Protein AF-A0A917WY35-F1 (afdb_monomer_lite)

Structure (mmCIF, N/CA/C/O backbone):
data_AF-A0A917WY35-F1
#
_entry.id   AF-A0A917WY35-F1
#
loop_
_atom_site.group_PDB
_atom_site.id
_atom_site.type_symbol
_atom_site.label_atom_id
_atom_site.label_alt_id
_atom_site.label_comp_id
_atom_site.label_asym_id
_atom_site.label_entity_id
_atom_site.label_seq_id
_atom_site.pdbx_PDB_ins_code
_atom_site.Cartn_x
_atom_site.Cartn_y
_atom_site.Cartn_z
_atom_site.occupancy
_atom_site.B_iso_or_equiv
_atom_site.auth_seq_id
_atom_site.auth_comp_id
_atom_site.auth_asym_id
_atom_site.auth_atom_id
_atom_site.pdbx_PDB_model_num
ATOM 1 N N . MET A 1 1 ? 99.091 -2.544 -36.703 1.00 29.05 1 MET A N 1
ATOM 2 C CA . MET A 1 1 ? 98.360 -1.266 -36.864 1.00 29.05 1 MET A CA 1
ATOM 3 C C . MET A 1 1 ? 96.928 -1.583 -37.299 1.00 29.05 1 MET A C 1
ATOM 5 O O . MET A 1 1 ? 96.746 -2.629 -37.904 1.00 29.05 1 MET A O 1
ATOM 9 N N . PRO A 1 2 ? 95.939 -0.797 -36.846 1.00 45.53 2 PRO A N 1
ATOM 10 C CA . PRO A 1 2 ? 94.810 -1.212 -35.988 1.00 45.53 2 PRO A CA 1
ATOM 11 C C . PRO A 1 2 ? 93.498 -1.378 -36.811 1.00 45.53 2 PRO A C 1
ATOM 13 O O . PRO A 1 2 ? 93.556 -1.272 -38.024 1.00 45.53 2 PRO A O 1
ATOM 16 N N . THR A 1 3 ? 92.278 -1.673 -36.339 1.00 44.81 3 THR A N 1
ATOM 17 C CA . THR A 1 3 ? 91.576 -1.460 -35.059 1.00 44.81 3 THR A CA 1
ATOM 18 C C . THR A 1 3 ? 90.221 -2.196 -35.117 1.00 44.81 3 THR A C 1
ATOM 20 O O . THR A 1 3 ? 89.646 -2.300 -36.196 1.00 44.81 3 THR A O 1
ATOM 23 N N . GLY A 1 4 ? 89.630 -2.551 -33.968 1.00 42.78 4 GLY A N 1
ATOM 24 C CA . GLY A 1 4 ? 88.186 -2.318 -33.777 1.00 42.78 4 GLY A CA 1
ATOM 25 C C . GLY A 1 4 ? 87.307 -3.505 -33.374 1.00 42.78 4 GLY A C 1
ATOM 26 O O . GLY A 1 4 ? 86.491 -3.981 -34.154 1.00 42.78 4 GLY A O 1
ATOM 27 N N . ARG A 1 5 ? 87.390 -3.909 -32.101 1.00 49.03 5 ARG A N 1
ATOM 28 C CA . ARG A 1 5 ? 86.362 -4.681 -31.385 1.00 49.03 5 ARG A CA 1
ATOM 29 C C . ARG A 1 5 ? 85.199 -3.738 -31.033 1.00 49.03 5 ARG A C 1
ATOM 31 O O . ARG A 1 5 ? 85.289 -2.986 -30.069 1.00 49.03 5 ARG A O 1
ATOM 38 N N . GLY A 1 6 ? 84.120 -3.767 -31.812 1.00 44.09 6 GLY A N 1
ATOM 39 C CA . GLY A 1 6 ? 82.871 -3.067 -31.499 1.00 44.09 6 GLY A CA 1
ATOM 40 C C . GLY A 1 6 ? 81.932 -3.955 -30.688 1.00 44.09 6 GLY A C 1
ATOM 41 O O . GLY A 1 6 ? 81.064 -4.612 -31.255 1.00 44.09 6 GLY A O 1
ATOM 42 N N . LEU A 1 7 ? 82.112 -3.987 -29.365 1.00 52.47 7 LEU A N 1
ATOM 43 C CA . LEU A 1 7 ? 81.118 -4.532 -28.442 1.00 52.47 7 LEU A CA 1
ATOM 44 C C . LEU A 1 7 ? 79.882 -3.622 -28.530 1.00 52.47 7 LEU A C 1
ATOM 46 O O . LEU A 1 7 ? 79.912 -2.483 -28.068 1.00 52.47 7 LEU A O 1
ATOM 50 N N . ARG A 1 8 ? 78.812 -4.081 -29.186 1.00 51.72 8 ARG A N 1
ATOM 51 C CA . ARG A 1 8 ? 77.532 -3.368 -29.173 1.00 51.72 8 ARG A CA 1
ATOM 52 C C . ARG A 1 8 ? 76.899 -3.576 -27.804 1.00 51.72 8 ARG A C 1
ATOM 54 O O . ARG A 1 8 ? 76.244 -4.583 -27.558 1.00 51.72 8 ARG A O 1
ATOM 61 N N . THR A 1 9 ? 77.140 -2.629 -26.910 1.00 49.81 9 THR A N 1
ATOM 62 C CA . THR A 1 9 ? 76.422 -2.490 -25.648 1.00 49.81 9 THR A CA 1
ATOM 63 C C . THR A 1 9 ? 74.949 -2.275 -25.982 1.00 49.81 9 THR A C 1
ATOM 65 O O . THR A 1 9 ? 74.567 -1.210 -26.463 1.00 49.81 9 THR A O 1
ATOM 68 N N . VAL A 1 10 ? 74.121 -3.302 -25.789 1.00 55.78 10 VAL A N 1
ATOM 69 C CA . VAL A 1 10 ? 72.666 -3.148 -25.814 1.00 55.78 10 VAL A CA 1
ATOM 70 C C . VAL A 1 10 ? 72.318 -2.318 -24.586 1.00 55.78 10 VAL A C 1
ATOM 72 O O . VAL A 1 10 ? 72.354 -2.803 -23.457 1.00 55.78 10 VAL A O 1
ATOM 75 N N . THR A 1 11 ? 72.076 -1.028 -24.793 1.00 51.66 11 THR A N 1
ATOM 76 C CA . THR A 1 11 ? 71.536 -0.144 -23.768 1.00 51.66 11 THR A CA 1
ATOM 77 C C . THR A 1 11 ? 70.205 -0.724 -23.287 1.00 51.66 11 THR A C 1
ATOM 79 O O . THR A 1 11 ? 69.341 -1.016 -24.118 1.00 51.66 11 THR A O 1
ATOM 82 N N . PRO A 1 12 ? 69.985 -0.893 -21.970 1.00 49.06 12 PRO A N 1
ATOM 83 C CA . PRO A 1 12 ? 68.659 -1.211 -21.476 1.00 49.06 12 PRO A CA 1
ATOM 84 C C . PRO A 1 12 ? 67.788 0.021 -21.722 1.00 49.06 12 PRO A C 1
ATOM 86 O O . PRO A 1 12 ? 67.869 1.014 -20.993 1.00 49.06 12 PRO A O 1
ATOM 89 N N . VAL A 1 13 ? 66.971 -0.010 -22.778 1.00 56.19 13 VAL A N 1
ATOM 90 C CA . VAL A 1 13 ? 65.866 0.938 -22.913 1.00 56.19 13 VAL A CA 1
ATOM 91 C C . VAL A 1 13 ? 64.972 0.691 -21.710 1.00 56.19 13 VAL A C 1
ATOM 93 O O . VAL A 1 13 ? 64.346 -0.354 -21.560 1.00 56.19 13 VAL A O 1
ATOM 96 N N . ARG A 1 14 ? 65.028 1.660 -20.804 1.00 53.78 14 ARG A N 1
ATOM 97 C CA . ARG A 1 14 ? 64.282 1.790 -19.561 1.00 53.78 14 ARG A CA 1
ATOM 98 C C . ARG A 1 14 ? 62.819 1.408 -19.816 1.00 53.78 14 ARG A C 1
ATOM 100 O O . ARG A 1 14 ? 62.050 2.216 -20.325 1.00 53.78 14 ARG A O 1
ATOM 107 N N . ALA A 1 15 ? 62.448 0.174 -19.482 1.00 55.47 15 ALA A N 1
ATOM 108 C CA . ALA A 1 15 ? 61.072 -0.298 -19.534 1.00 55.47 15 ALA A CA 1
ATOM 109 C C . ALA A 1 15 ? 60.255 0.503 -18.511 1.00 55.47 15 ALA A C 1
ATOM 111 O O . ALA A 1 15 ? 60.292 0.230 -17.313 1.00 55.47 15 ALA A O 1
ATOM 112 N N . LYS A 1 16 ? 59.597 1.567 -18.969 1.00 51.75 16 LYS A N 1
ATOM 113 C CA . LYS A 1 16 ? 58.746 2.428 -18.143 1.00 51.75 16 LYS A CA 1
ATOM 114 C C . LYS A 1 16 ? 57.529 2.918 -18.917 1.00 51.75 16 LYS A C 1
ATOM 116 O O . LYS A 1 16 ? 57.282 4.109 -18.926 1.00 51.75 16 LYS A O 1
ATOM 121 N N . THR A 1 17 ? 56.765 2.025 -19.537 1.00 52.03 17 THR A N 1
ATOM 122 C CA . THR A 1 17 ? 55.402 2.332 -20.020 1.00 52.03 17 THR A CA 1
ATOM 123 C C . THR A 1 17 ? 54.670 1.044 -20.396 1.00 52.03 17 THR A C 1
ATOM 125 O O . THR A 1 17 ? 54.310 0.827 -21.546 1.00 52.03 17 THR A O 1
ATOM 128 N N . ALA A 1 18 ? 54.455 0.141 -19.445 1.00 55.41 18 ALA A N 1
ATOM 129 C CA . ALA A 1 18 ? 53.558 -0.985 -19.690 1.00 55.41 18 ALA A CA 1
ATOM 130 C C . ALA A 1 18 ? 53.011 -1.511 -18.373 1.00 55.41 18 ALA A C 1
ATOM 132 O O . ALA A 1 18 ? 53.499 -2.511 -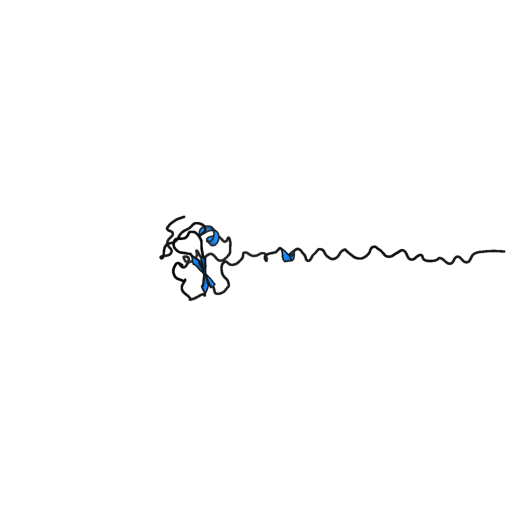17.879 1.00 55.41 18 ALA A O 1
ATOM 133 N N . THR A 1 19 ? 52.046 -0.796 -17.802 1.00 53.97 19 THR A N 1
ATOM 134 C CA . THR A 1 19 ? 50.965 -1.345 -16.967 1.00 53.97 19 THR A CA 1
ATOM 135 C C . THR A 1 19 ? 50.234 -0.163 -16.360 1.00 53.97 19 THR A C 1
ATOM 137 O O . THR A 1 19 ? 50.806 0.501 -15.505 1.00 53.97 19 THR A O 1
ATOM 140 N N . LEU A 1 20 ? 49.024 0.120 -16.840 1.00 54.66 20 LEU A N 1
ATOM 141 C CA . LEU A 1 20 ? 47.893 0.724 -16.113 1.00 54.66 20 LEU A CA 1
ATOM 142 C C . LEU A 1 20 ? 46.799 1.039 -17.147 1.00 54.66 20 LEU A C 1
ATOM 144 O O . LEU A 1 20 ? 46.455 2.184 -17.406 1.00 54.66 20 LEU A O 1
ATOM 148 N N . ALA A 1 21 ? 46.284 0.002 -17.803 1.00 54.62 21 ALA A N 1
ATOM 149 C CA . ALA A 1 21 ? 45.106 0.112 -18.662 1.00 54.62 21 ALA A CA 1
ATOM 150 C C . ALA A 1 21 ? 44.228 -1.131 -18.475 1.00 54.62 21 ALA A C 1
ATOM 152 O O . ALA A 1 21 ? 43.948 -1.857 -19.418 1.00 54.62 21 ALA A O 1
ATOM 153 N N . ALA A 1 22 ? 43.868 -1.430 -17.226 1.00 52.88 22 ALA A N 1
ATOM 154 C CA . ALA A 1 22 ? 42.924 -2.498 -16.899 1.00 52.88 22 ALA A CA 1
ATOM 155 C C . ALA A 1 22 ? 42.332 -2.287 -15.493 1.00 52.88 22 ALA A C 1
ATOM 157 O O . ALA A 1 22 ? 42.517 -3.114 -14.609 1.00 52.88 22 ALA A O 1
ATOM 158 N N . ALA A 1 23 ? 41.683 -1.147 -15.241 1.00 57.25 23 ALA A N 1
ATOM 159 C CA . ALA A 1 23 ? 41.025 -0.901 -13.949 1.00 57.25 23 ALA A CA 1
ATOM 160 C C . ALA A 1 23 ? 39.758 -0.028 -14.048 1.00 57.25 23 ALA A C 1
ATOM 162 O O . ALA A 1 23 ? 39.431 0.675 -13.101 1.00 57.25 23 ALA A O 1
ATOM 163 N N . ALA A 1 24 ? 39.052 -0.024 -15.187 1.00 56.53 24 ALA A N 1
ATOM 164 C CA . ALA A 1 24 ? 37.935 0.909 -15.410 1.00 56.53 24 ALA A CA 1
ATOM 165 C C . ALA A 1 24 ? 36.557 0.263 -15.653 1.00 56.53 24 ALA A C 1
ATOM 167 O O . ALA A 1 24 ? 35.607 0.984 -15.933 1.00 56.53 24 ALA A O 1
ATOM 168 N N . LEU A 1 25 ? 36.403 -1.064 -15.544 1.00 54.91 25 LEU A N 1
ATOM 169 C CA . LEU A 1 25 ? 35.126 -1.733 -15.869 1.00 54.91 25 LEU A CA 1
ATOM 170 C C . LEU A 1 25 ? 34.310 -2.215 -14.658 1.00 54.91 25 LEU A C 1
ATOM 172 O O . LEU A 1 25 ? 33.180 -2.652 -14.831 1.00 54.91 25 LEU A O 1
ATOM 176 N N . THR A 1 26 ? 34.816 -2.101 -13.429 1.00 5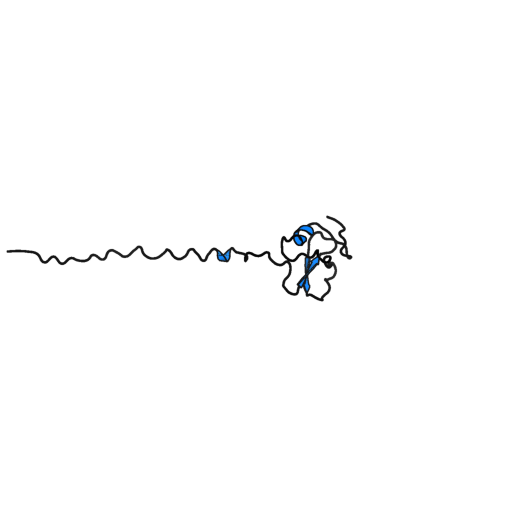5.78 26 THR A N 1
ATOM 177 C CA . THR A 1 26 ? 34.112 -2.593 -12.226 1.00 55.78 26 THR A CA 1
ATOM 178 C C . THR A 1 26 ? 33.237 -1.552 -11.518 1.00 55.78 26 THR A C 1
ATOM 180 O O . THR A 1 26 ? 32.482 -1.917 -10.622 1.00 55.78 26 THR A O 1
ATOM 183 N N . ALA A 1 27 ? 33.269 -0.275 -11.916 1.00 55.47 27 ALA A N 1
ATOM 184 C CA . ALA A 1 27 ? 32.529 0.787 -11.219 1.00 55.47 27 ALA A CA 1
ATOM 185 C C . ALA A 1 27 ? 31.032 0.881 -11.592 1.00 55.47 27 ALA A C 1
ATOM 187 O O . ALA A 1 27 ? 30.249 1.441 -10.830 1.00 55.47 27 ALA A O 1
ATOM 188 N N . ALA A 1 28 ? 30.609 0.324 -12.733 1.00 55.56 28 ALA A N 1
ATOM 189 C CA . ALA A 1 28 ? 29.233 0.479 -13.222 1.00 55.56 28 ALA A CA 1
ATOM 190 C C . ALA A 1 28 ? 28.199 -0.397 -12.485 1.00 55.56 28 ALA A C 1
ATOM 192 O O . ALA A 1 28 ? 27.017 -0.067 -12.485 1.00 55.56 28 ALA A O 1
ATOM 193 N N . LEU A 1 29 ? 28.622 -1.479 -11.817 1.00 54.69 29 LEU A N 1
ATOM 194 C CA . LEU A 1 29 ? 27.710 -2.358 -11.069 1.00 54.69 29 LEU A CA 1
ATOM 195 C C . LEU A 1 29 ? 27.349 -1.832 -9.670 1.00 54.69 29 LEU A C 1
ATOM 197 O O . LEU A 1 29 ? 26.415 -2.339 -9.063 1.00 54.69 29 LEU A O 1
ATOM 201 N N . LEU A 1 30 ? 28.056 -0.821 -9.154 1.00 55.91 30 LEU A N 1
ATOM 202 C CA . LEU A 1 30 ? 27.803 -0.272 -7.813 1.00 55.91 30 LEU A CA 1
ATOM 203 C C . LEU A 1 30 ? 26.729 0.826 -7.797 1.00 55.91 30 LEU A C 1
ATOM 205 O O . LEU A 1 30 ? 26.230 1.173 -6.732 1.00 55.91 30 LEU A O 1
ATOM 209 N N . LEU A 1 31 ? 26.373 1.369 -8.965 1.00 56.31 31 LEU A N 1
ATOM 210 C CA . LEU A 1 31 ? 25.342 2.406 -9.114 1.00 56.31 31 LEU A CA 1
ATOM 211 C C . LEU A 1 31 ? 24.010 1.845 -9.632 1.00 56.31 31 LEU A C 1
ATOM 213 O O . LEU A 1 31 ? 23.016 2.565 -9.694 1.00 56.31 31 LEU A O 1
ATOM 217 N N . GLY A 1 32 ? 23.984 0.564 -10.006 1.00 53.91 32 GLY A N 1
ATOM 218 C CA . GLY A 1 32 ? 22.782 -0.127 -10.436 1.00 53.91 32 GLY A CA 1
ATOM 219 C C . GLY A 1 32 ? 22.064 -0.745 -9.247 1.00 53.91 32 GLY A C 1
ATOM 220 O O . GLY A 1 32 ? 22.263 -1.924 -8.961 1.00 53.91 32 GLY A O 1
ATOM 221 N N . GLY A 1 33 ? 21.157 0.010 -8.618 1.00 55.16 33 GLY A N 1
ATOM 222 C CA . GLY A 1 33 ? 19.929 -0.623 -8.129 1.00 55.16 33 GLY A CA 1
ATOM 223 C C . GLY A 1 33 ? 19.414 -1.515 -9.265 1.00 55.16 33 GLY A C 1
ATOM 224 O O . GLY A 1 33 ? 19.348 -1.077 -10.412 1.00 55.16 33 GLY A O 1
ATOM 225 N N . CYS A 1 34 ? 19.271 -2.803 -8.985 1.00 62.38 34 CYS A N 1
ATOM 226 C CA . CYS A 1 34 ? 19.429 -3.903 -9.932 1.00 62.38 34 CYS A CA 1
ATOM 227 C C . CYS A 1 34 ? 18.339 -3.948 -11.028 1.00 62.38 34 CYS A C 1
ATOM 229 O O . CYS A 1 34 ? 17.485 -4.812 -10.957 1.00 62.38 34 CYS A O 1
ATOM 231 N N . LEU A 1 35 ? 18.330 -3.036 -12.015 1.00 63.47 35 LEU A N 1
ATOM 232 C C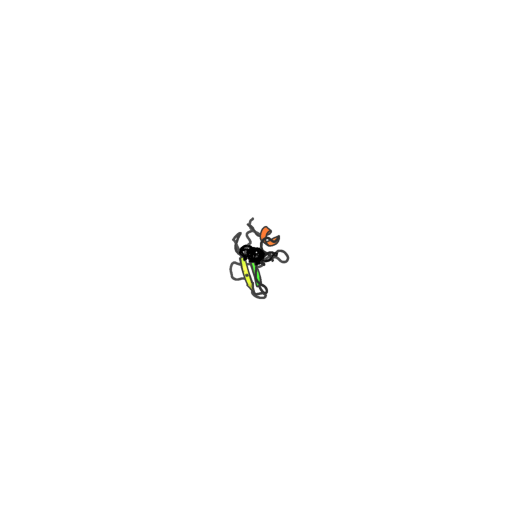A . LEU A 1 35 ? 17.504 -3.000 -13.252 1.00 63.47 35 LEU A CA 1
ATOM 233 C C . LEU A 1 35 ? 15.972 -3.227 -13.135 1.00 63.47 35 LEU A C 1
ATOM 235 O O . LEU A 1 35 ? 15.271 -3.134 -14.142 1.00 63.47 35 LEU A O 1
ATOM 239 N N . GLY A 1 36 ? 15.436 -3.492 -11.947 1.00 68.12 36 GLY A N 1
ATOM 240 C CA . GLY A 1 36 ? 14.037 -3.778 -11.652 1.00 68.12 36 GLY A CA 1
ATOM 241 C C . GLY A 1 36 ? 13.436 -2.727 -10.726 1.00 68.12 36 GLY A C 1
ATOM 242 O O . GLY A 1 36 ? 14.153 -2.000 -10.041 1.00 68.12 36 GLY A O 1
ATOM 243 N N . ARG A 1 37 ? 12.103 -2.633 -10.724 1.00 83.00 37 ARG A N 1
ATOM 244 C CA . ARG A 1 37 ? 11.383 -1.811 -9.747 1.00 83.00 37 ARG A CA 1
ATOM 245 C C . ARG A 1 37 ? 11.399 -2.519 -8.400 1.00 83.00 37 ARG A C 1
ATOM 247 O O . ARG A 1 37 ? 11.111 -3.713 -8.341 1.00 83.00 37 ARG A O 1
ATOM 254 N N . ASP A 1 38 ? 11.694 -1.778 -7.341 1.00 90.38 38 ASP A N 1
ATOM 255 C CA . ASP A 1 38 ? 11.662 -2.309 -5.982 1.00 90.38 38 ASP A CA 1
ATOM 256 C C . ASP A 1 38 ? 10.242 -2.767 -5.624 1.00 90.38 38 ASP A C 1
ATOM 258 O O . ASP A 1 38 ? 9.263 -2.086 -5.934 1.00 90.38 38 ASP A O 1
ATOM 262 N N . ALA A 1 39 ? 10.108 -3.927 -4.981 1.00 94.44 39 ALA A N 1
ATOM 263 C CA . ALA A 1 39 ? 8.824 -4.378 -4.456 1.00 94.44 39 ALA A CA 1
ATOM 264 C C . ALA A 1 39 ? 8.372 -3.470 -3.297 1.00 94.44 39 ALA A C 1
ATOM 266 O O . ALA A 1 39 ? 9.193 -2.995 -2.511 1.00 94.44 39 ALA A O 1
ATOM 267 N N . VAL A 1 40 ? 7.064 -3.230 -3.170 1.00 95.56 40 VAL A N 1
ATOM 268 C CA . VAL A 1 40 ? 6.514 -2.400 -2.078 1.00 95.56 40 VAL A CA 1
ATOM 269 C C . VAL A 1 40 ? 6.675 -3.082 -0.722 1.00 95.56 40 VAL A C 1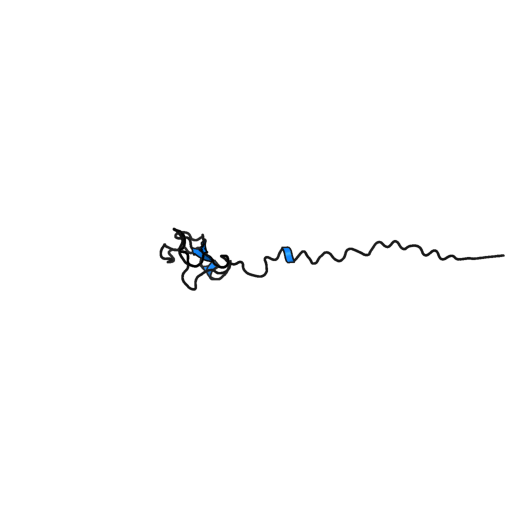
ATOM 271 O O . VAL A 1 40 ? 6.982 -2.426 0.271 1.00 95.56 40 VAL A O 1
ATOM 274 N N . CYS A 1 41 ? 6.446 -4.391 -0.696 1.00 96.88 41 CYS A N 1
ATOM 275 C CA . CYS A 1 41 ? 6.642 -5.257 0.456 1.00 96.88 41 CYS A CA 1
ATOM 276 C C . CYS A 1 41 ? 7.507 -6.443 0.045 1.00 96.88 41 CYS A C 1
ATOM 278 O O . CYS A 1 41 ? 7.679 -6.716 -1.144 1.00 96.88 41 CYS A O 1
ATOM 280 N N . ARG A 1 42 ? 8.088 -7.123 1.032 1.00 95.31 42 ARG A N 1
ATOM 281 C CA . ARG A 1 42 ? 8.903 -8.312 0.777 1.00 95.31 42 ARG A CA 1
ATOM 282 C C . ARG A 1 42 ? 8.003 -9.489 0.403 1.00 95.31 42 ARG A C 1
ATOM 284 O O . ARG A 1 42 ? 6.797 -9.458 0.634 1.00 95.31 42 ARG A O 1
ATOM 291 N N . ASP A 1 43 ? 8.604 -10.546 -0.129 1.00 95.19 43 ASP A N 1
ATOM 292 C CA . ASP A 1 43 ? 7.886 -11.795 -0.380 1.00 95.19 43 ASP A CA 1
ATOM 293 C C . ASP A 1 43 ? 7.249 -12.336 0.913 1.00 95.19 43 ASP A C 1
ATOM 295 O O . ASP A 1 43 ? 7.873 -12.329 1.979 1.00 95.19 43 ASP A O 1
ATOM 299 N N . GLY A 1 44 ? 6.007 -12.819 0.815 1.00 96.56 44 GLY A N 1
ATOM 300 C CA . GLY A 1 44 ? 5.214 -13.280 1.962 1.00 96.56 44 GLY A CA 1
ATOM 301 C C . GLY A 1 44 ? 4.525 -12.161 2.753 1.00 96.56 44 GLY A C 1
ATOM 302 O O . GLY A 1 44 ? 3.977 -12.416 3.832 1.00 96.56 44 GLY A O 1
ATOM 303 N N . GLU A 1 45 ? 4.579 -10.923 2.254 1.00 98.06 45 GLU A N 1
ATOM 304 C CA . GLU A 1 45 ? 3.882 -9.770 2.811 1.00 98.06 45 GLU A CA 1
ATOM 305 C C . GLU A 1 45 ? 3.035 -9.062 1.747 1.00 98.06 45 GLU A C 1
ATOM 307 O O . GLU A 1 45 ? 3.403 -8.963 0.576 1.00 98.06 45 GLU A O 1
ATOM 312 N N . TYR A 1 46 ? 1.927 -8.473 2.185 1.00 97.00 46 TYR A N 1
ATOM 313 C CA . TYR A 1 46 ? 1.072 -7.620 1.375 1.00 97.00 46 TYR A CA 1
ATOM 314 C C . TYR A 1 46 ? 0.990 -6.208 1.984 1.00 97.00 46 TYR A C 1
ATOM 316 O O . TYR A 1 46 ? 1.053 -6.045 3.208 1.00 97.00 46 TYR A O 1
ATOM 324 N N . PRO A 1 47 ? 0.835 -5.154 1.165 1.00 97.44 47 PRO A N 1
ATOM 325 C CA . PRO A 1 47 ? 0.687 -3.800 1.676 1.00 97.44 47 PRO A CA 1
ATOM 326 C C . PRO A 1 47 ? -0.747 -3.535 2.157 1.00 97.44 47 PRO A C 1
ATOM 328 O O . PRO A 1 47 ? -1.718 -3.942 1.522 1.00 97.44 47 PRO A O 1
ATOM 331 N N . ALA A 1 48 ? -0.889 -2.768 3.235 1.00 97.62 48 ALA A N 1
ATOM 332 C CA . ALA A 1 48 ? -2.154 -2.212 3.716 1.00 97.62 48 ALA A CA 1
ATOM 333 C C . ALA A 1 48 ? -2.074 -0.678 3.778 1.00 97.62 48 ALA A C 1
ATOM 335 O O . ALA A 1 48 ? -1.011 -0.121 4.067 1.00 97.62 48 ALA A O 1
ATOM 336 N N . LYS A 1 49 ? -3.179 0.012 3.482 1.00 96.56 49 LYS A N 1
ATOM 337 C CA . LYS A 1 49 ? -3.262 1.478 3.413 1.00 96.56 49 LYS A CA 1
ATOM 338 C C . LYS A 1 49 ? -3.684 2.059 4.756 1.00 96.56 49 LYS A C 1
ATOM 340 O O . LYS A 1 49 ? -4.570 1.506 5.400 1.00 96.56 49 LYS A O 1
ATOM 345 N N . ALA A 1 50 ? -3.074 3.171 5.158 1.00 97.12 50 ALA A N 1
ATOM 346 C CA . ALA A 1 50 ? -3.513 3.904 6.339 1.00 97.12 50 ALA A CA 1
ATOM 347 C C . ALA A 1 50 ? -4.914 4.504 6.124 1.00 97.12 50 ALA A C 1
ATOM 349 O O . ALA A 1 50 ? -5.196 5.109 5.086 1.00 97.12 50 ALA A O 1
ATOM 350 N N . VAL A 1 51 ? -5.779 4.357 7.122 1.00 96.31 51 VAL A N 1
ATOM 351 C CA . VAL A 1 51 ? -7.110 4.971 7.145 1.00 96.31 51 VAL A CA 1
ATOM 352 C C . VAL A 1 51 ? -6.978 6.463 7.451 1.00 96.31 51 VAL A C 1
ATOM 354 O O . VAL A 1 51 ? -6.178 6.870 8.292 1.00 96.31 51 VAL A O 1
ATOM 357 N N . GLY A 1 52 ? -7.756 7.300 6.765 1.00 94.56 52 GLY A N 1
ATOM 358 C CA . GLY A 1 52 ? -7.833 8.739 7.031 1.00 94.56 52 GLY A CA 1
ATOM 359 C C . GLY A 1 52 ? -6.594 9.549 6.626 1.00 94.56 52 GLY A C 1
ATOM 360 O O . GLY A 1 52 ? -6.601 10.770 6.771 1.00 94.56 52 GLY A O 1
ATOM 361 N N . ASN A 1 53 ? -5.552 8.913 6.078 1.00 91.94 53 ASN A N 1
ATOM 362 C CA . ASN A 1 53 ? -4.337 9.582 5.618 1.00 91.94 53 ASN A CA 1
ATOM 363 C C . ASN A 1 53 ? -4.112 9.345 4.108 1.00 91.94 53 ASN A C 1
ATOM 365 O O . ASN A 1 53 ? -4.248 8.212 3.640 1.00 91.94 53 ASN A O 1
ATOM 369 N N . PRO A 1 54 ? -3.737 10.379 3.328 1.00 89.50 54 PRO A N 1
ATOM 370 C CA . PRO A 1 54 ? -3.386 10.215 1.912 1.00 89.50 54 PRO A CA 1
ATOM 371 C C . PRO A 1 54 ? -2.096 9.410 1.687 1.00 89.50 54 PRO A C 1
ATOM 373 O O . PRO A 1 54 ? -1.823 8.943 0.579 1.00 89.50 54 PRO A O 1
ATOM 376 N N . THR A 1 55 ? -1.282 9.275 2.731 1.00 88.69 55 THR A N 1
ATOM 377 C CA . THR A 1 55 ? 0.012 8.600 2.751 1.00 88.69 55 THR A CA 1
ATOM 378 C C . THR A 1 55 ? 0.058 7.569 3.874 1.00 88.69 55 THR A C 1
ATOM 380 O O . THR A 1 55 ? -0.802 7.528 4.749 1.00 88.69 55 THR A O 1
ATOM 383 N N . GLY A 1 56 ? 1.090 6.734 3.861 1.00 89.12 56 GLY A N 1
ATOM 384 C CA . GLY A 1 56 ? 1.256 5.683 4.853 1.00 89.12 56 GLY A CA 1
ATOM 385 C C . GLY A 1 56 ? 0.755 4.339 4.346 1.00 89.12 56 GLY A C 1
ATOM 386 O O . GLY A 1 56 ? -0.345 4.187 3.808 1.00 89.12 56 GLY A O 1
ATOM 387 N N . ARG A 1 57 ? 1.628 3.354 4.510 1.00 93.75 57 ARG A 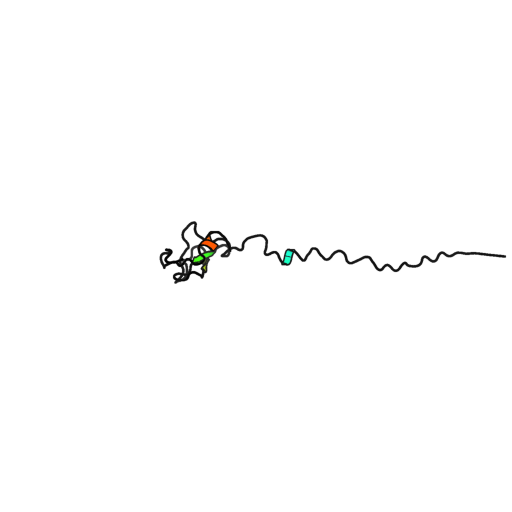N 1
ATOM 388 C CA . ARG A 1 57 ? 1.364 1.949 4.251 1.00 93.75 57 ARG A CA 1
ATOM 389 C C . ARG A 1 57 ? 2.144 1.120 5.251 1.00 93.75 57 ARG A C 1
ATOM 391 O O . ARG A 1 57 ? 3.178 1.567 5.745 1.00 93.75 57 ARG A O 1
ATOM 398 N N . VAL A 1 58 ? 1.675 -0.089 5.485 1.00 97.31 58 VAL A N 1
ATOM 399 C CA . VAL A 1 58 ? 2.392 -1.085 6.274 1.00 97.31 58 VAL A CA 1
ATOM 400 C C . VAL A 1 58 ? 2.427 -2.393 5.499 1.00 97.31 58 VAL A C 1
ATOM 402 O O . VAL A 1 58 ? 1.479 -2.702 4.779 1.00 97.31 58 VAL A O 1
ATOM 405 N N . CYS A 1 59 ? 3.523 -3.133 5.622 1.00 98.12 59 CYS A N 1
ATOM 406 C CA . CYS A 1 59 ? 3.618 -4.491 5.109 1.00 98.12 59 CYS A CA 1
ATOM 407 C C . CYS A 1 59 ? 3.137 -5.455 6.188 1.00 98.12 59 CYS A C 1
ATOM 409 O O . CYS A 1 59 ? 3.582 -5.394 7.335 1.00 98.12 59 CYS A O 1
ATOM 411 N N . VAL A 1 60 ? 2.185 -6.302 5.824 1.00 98.19 60 VAL A N 1
ATOM 412 C CA . VAL A 1 60 ? 1.542 -7.268 6.710 1.00 98.19 60 VAL A CA 1
ATOM 413 C C . VAL A 1 60 ? 1.818 -8.651 6.154 1.00 98.19 60 VAL A C 1
ATOM 415 O O . VAL A 1 60 ? 1.741 -8.849 4.947 1.00 98.19 60 VAL A O 1
ATOM 418 N N . ARG A 1 61 ? 2.138 -9.618 7.013 1.00 98.12 61 ARG A N 1
ATOM 419 C CA . ARG A 1 61 ? 2.359 -10.996 6.563 1.00 98.12 61 ARG A CA 1
ATOM 420 C C . ARG A 1 61 ? 1.090 -11.588 5.968 1.00 98.12 61 ARG A C 1
ATOM 422 O O . ARG A 1 61 ? -0.004 -11.371 6.491 1.00 98.12 61 ARG A O 1
ATOM 429 N N . ASP A 1 62 ? 1.254 -12.396 4.933 1.00 96.69 62 ASP A N 1
ATOM 430 C CA . ASP A 1 62 ? 0.145 -13.112 4.315 1.00 96.69 62 ASP A CA 1
ATOM 431 C C . ASP A 1 62 ? -0.647 -13.933 5.343 1.00 96.69 62 ASP A C 1
ATOM 433 O O . ASP A 1 62 ? -0.096 -14.533 6.270 1.00 96.69 62 ASP A O 1
ATOM 437 N N . GLY A 1 63 ? -1.973 -13.917 5.198 1.00 95.50 63 GLY A N 1
ATOM 438 C CA . GLY A 1 63 ? -2.903 -14.584 6.114 1.00 95.50 63 GLY A CA 1
ATOM 439 C C . GLY A 1 63 ? -3.121 -13.884 7.461 1.00 95.50 63 GLY A C 1
ATOM 440 O O . GLY A 1 63 ? -3.969 -14.336 8.224 1.00 95.50 63 GLY A O 1
ATOM 441 N N . GLN A 1 64 ? -2.408 -12.795 7.763 1.00 97.69 64 GLN A N 1
ATOM 442 C CA . GLN A 1 64 ? -2.688 -11.958 8.935 1.00 97.69 64 GLN A CA 1
ATOM 443 C C . GLN A 1 64 ? -3.569 -10.781 8.553 1.00 97.69 64 GLN A C 1
ATOM 445 O O . GLN A 1 64 ? -3.555 -10.365 7.398 1.00 97.69 64 GLN A O 1
ATOM 450 N N . ASP A 1 65 ? -4.309 -10.238 9.516 1.00 96.69 65 ASP A N 1
ATOM 451 C CA . ASP A 1 65 ? -5.079 -9.014 9.318 1.00 96.69 65 ASP A CA 1
ATOM 452 C C . ASP A 1 65 ? -4.216 -7.761 9.502 1.00 96.69 65 ASP A C 1
ATOM 454 O O . ASP A 1 65 ? -3.245 -7.781 10.267 1.00 96.69 65 ASP A O 1
ATOM 458 N N . PRO A 1 66 ? -4.549 -6.652 8.813 1.00 96.88 66 PRO A N 1
ATOM 459 C CA . PRO A 1 66 ? -3.866 -5.389 9.035 1.00 96.88 66 PRO A CA 1
ATOM 460 C C . PRO A 1 66 ? -3.987 -4.925 10.496 1.00 96.88 66 PRO A C 1
ATOM 462 O O . PRO A 1 66 ? -5.017 -5.153 11.134 1.00 96.88 66 PRO A O 1
ATOM 465 N N . PRO A 1 67 ? -2.970 -4.228 11.031 1.00 96.69 67 PRO A N 1
ATOM 466 C CA . PRO A 1 67 ? -3.083 -3.599 12.340 1.00 96.69 67 PRO A CA 1
ATOM 467 C C . PRO A 1 67 ? -4.172 -2.515 12.338 1.00 96.69 67 PRO A C 1
ATOM 469 O O . PRO A 1 67 ? -4.534 -1.972 11.292 1.00 96.69 67 PRO A O 1
ATOM 472 N N . ALA A 1 68 ? -4.660 -2.159 13.529 1.00 95.75 68 ALA A N 1
ATOM 473 C CA . ALA A 1 68 ? -5.649 -1.096 13.689 1.00 95.75 68 ALA A CA 1
ATOM 474 C C . ALA A 1 68 ? -5.198 0.209 13.005 1.00 95.75 68 ALA A C 1
ATOM 476 O O . ALA A 1 68 ? -4.036 0.609 13.103 1.00 95.75 68 ALA A O 1
ATOM 477 N N . GLY A 1 69 ? -6.130 0.867 12.309 1.00 96.06 69 GLY A N 1
ATOM 478 C CA . GLY A 1 69 ? -5.854 2.066 11.512 1.00 96.06 69 GLY A CA 1
ATOM 479 C C . GLY A 1 69 ? -5.338 1.790 10.094 1.00 96.06 69 GLY A C 1
ATOM 480 O O . GLY A 1 69 ? -5.008 2.740 9.384 1.00 96.06 69 GLY A O 1
ATOM 481 N N . TYR A 1 70 ? -5.286 0.525 9.663 1.00 97.62 70 TYR A N 1
ATOM 482 C CA . TYR A 1 70 ? -4.941 0.135 8.297 1.00 97.62 70 TYR A CA 1
ATOM 483 C C . TYR A 1 70 ? -5.997 -0.789 7.694 1.00 97.62 70 TYR A C 1
ATOM 485 O O . TYR A 1 70 ? -6.621 -1.585 8.390 1.00 97.62 70 TYR A O 1
ATOM 493 N N . VAL A 1 71 ? -6.163 -0.711 6.376 1.00 97.00 71 VAL A N 1
ATOM 494 C CA . VAL A 1 71 ? -7.115 -1.523 5.607 1.00 97.00 71 VAL A CA 1
ATOM 495 C C . VAL A 1 71 ? -6.436 -2.158 4.401 1.00 97.00 71 VAL A C 1
ATOM 497 O O . VAL A 1 71 ? -5.451 -1.636 3.869 1.00 97.00 71 VAL A O 1
ATOM 500 N N . ARG A 1 72 ? -6.952 -3.309 3.957 1.00 95.69 72 ARG A N 1
ATOM 501 C CA . ARG A 1 72 ? -6.488 -3.943 2.717 1.00 95.69 72 ARG A CA 1
ATOM 502 C C . ARG A 1 72 ? -6.846 -3.061 1.522 1.00 95.69 72 ARG A C 1
ATOM 504 O O . ARG A 1 72 ? -7.897 -2.425 1.500 1.00 95.69 72 ARG A O 1
ATOM 511 N N . TYR A 1 73 ? -5.976 -3.050 0.518 1.00 94.31 73 TYR A N 1
ATOM 512 C CA . TYR A 1 73 ? -6.338 -2.494 -0.781 1.00 94.31 73 TYR A CA 1
ATOM 513 C C . TYR A 1 73 ? -7.426 -3.358 -1.434 1.00 94.31 73 TYR A C 1
ATOM 515 O O . TYR A 1 73 ? -7.424 -4.573 -1.230 1.00 94.31 73 TYR A O 1
ATOM 523 N N . PRO A 1 74 ? -8.319 -2.766 -2.245 1.00 91.12 74 PRO A N 1
ATOM 524 C CA . PRO A 1 74 ? -9.256 -3.533 -3.052 1.00 91.12 74 PRO A CA 1
ATOM 525 C C . PRO A 1 74 ? -8.538 -4.521 -3.976 1.00 91.12 74 PRO A C 1
ATOM 527 O O . PRO A 1 74 ? -7.459 -4.224 -4.503 1.00 91.12 74 PRO A O 1
ATOM 530 N N . ASP A 1 75 ? -9.175 -5.662 -4.227 1.00 89.69 75 ASP A N 1
ATOM 531 C CA . ASP A 1 75 ? -8.644 -6.680 -5.129 1.00 89.69 75 ASP A CA 1
ATOM 532 C C . ASP A 1 75 ? -8.362 -6.105 -6.520 1.00 89.69 75 ASP A C 1
ATOM 534 O O . ASP A 1 75 ? -9.118 -5.301 -7.070 1.00 89.69 75 ASP A O 1
ATOM 538 N N . GLY A 1 76 ? -7.217 -6.489 -7.084 1.00 92.62 76 GLY A N 1
ATOM 539 C CA . GLY A 1 76 ? -6.744 -5.968 -8.366 1.00 92.62 76 GLY A CA 1
ATOM 540 C C . GLY A 1 76 ? -6.227 -4.527 -8.322 1.00 92.62 76 GLY A C 1
ATOM 541 O O . GLY A 1 76 ? -5.680 -4.087 -9.326 1.00 92.62 76 GLY A O 1
ATOM 542 N N . LYS A 1 77 ? -6.331 -3.827 -7.181 1.00 94.75 77 LYS A N 1
ATOM 543 C CA . LYS A 1 77 ? -5.826 -2.459 -6.965 1.00 94.75 77 LYS A CA 1
ATOM 544 C C . LYS A 1 77 ? -4.694 -2.382 -5.944 1.00 94.75 77 LYS A C 1
ATOM 546 O O . LYS A 1 77 ? -4.539 -1.380 -5.245 1.00 94.75 77 LYS A O 1
ATOM 551 N N . VAL A 1 78 ? -3.926 -3.459 -5.824 1.00 95.94 78 VAL A N 1
ATOM 552 C CA . VAL A 1 78 ? -2.851 -3.592 -4.838 1.00 95.94 78 VAL A CA 1
ATOM 553 C C . VAL A 1 78 ? -1.521 -3.161 -5.470 1.00 95.94 78 VAL A C 1
ATOM 555 O O . VAL A 1 78 ? -1.156 -3.724 -6.507 1.00 95.94 78 VAL A O 1
ATOM 558 N N . PRO A 1 79 ? -0.779 -2.212 -4.871 1.00 96.44 79 PRO A N 1
ATOM 559 C CA . PRO A 1 79 ? 0.551 -1.847 -5.348 1.00 96.44 79 PRO A CA 1
ATOM 560 C C . PRO A 1 79 ? 1.537 -2.986 -5.077 1.00 96.44 79 PRO A C 1
ATOM 562 O O . PRO A 1 79 ? 1.638 -3.480 -3.957 1.00 96.44 79 PRO A O 1
ATOM 565 N N . LYS A 1 80 ? 2.256 -3.421 -6.108 1.00 95.81 80 LYS A N 1
ATOM 566 C CA . LYS A 1 80 ? 3.230 -4.521 -6.046 1.00 95.81 80 LYS A CA 1
ATOM 567 C C . LYS A 1 80 ? 4.656 -3.992 -6.055 1.00 95.81 80 LYS A C 1
ATOM 569 O O . LYS A 1 80 ? 5.485 -4.461 -5.281 1.00 95.81 80 LYS A O 1
ATOM 574 N N . HIS A 1 81 ? 4.921 -2.991 -6.889 1.00 95.81 81 HIS A N 1
ATOM 575 C CA . HIS A 1 81 ? 6.223 -2.349 -7.012 1.00 95.81 81 HIS A CA 1
ATOM 576 C C . HIS A 1 81 ? 6.116 -0.843 -6.789 1.00 95.81 81 HIS A C 1
ATOM 578 O O . HIS A 1 81 ? 5.088 -0.224 -7.069 1.00 95.81 81 HIS A O 1
ATOM 584 N N . VAL A 1 82 ? 7.195 -0.252 -6.290 1.00 93.50 82 VAL A N 1
ATOM 585 C CA . VAL A 1 82 ? 7.345 1.197 -6.190 1.00 93.50 82 VAL A CA 1
ATOM 586 C C . VAL A 1 82 ? 7.174 1.806 -7.586 1.00 93.50 82 VAL A C 1
ATOM 588 O O . VAL A 1 82 ? 7.691 1.275 -8.574 1.00 93.50 82 VAL A O 1
ATOM 591 N N . ASP A 1 83 ? 6.403 2.892 -7.663 1.00 94.31 83 ASP A N 1
ATOM 592 C CA . ASP A 1 83 ? 6.037 3.586 -8.904 1.00 94.31 83 ASP A CA 1
ATOM 593 C C . ASP A 1 83 ? 5.263 2.731 -9.931 1.00 94.31 83 ASP A C 1
ATOM 595 O O . ASP A 1 83 ? 5.222 3.064 -11.121 1.00 94.31 83 ASP A O 1
ATOM 599 N N . ASP A 1 84 ? 4.627 1.629 -9.519 1.00 95.12 84 ASP A N 1
ATOM 600 C CA . ASP A 1 84 ? 3.636 0.975 -10.372 1.00 95.12 84 ASP A CA 1
ATOM 601 C C . ASP A 1 84 ? 2.318 1.765 -10.460 1.00 95.12 84 ASP A C 1
ATOM 603 O O . ASP A 1 84 ? 2.113 2.773 -9.782 1.00 95.12 84 ASP A O 1
ATOM 607 N N . GLU A 1 85 ? 1.426 1.322 -11.348 1.00 96.44 85 GLU A N 1
ATOM 608 C CA . GLU A 1 85 ? 0.140 1.983 -11.597 1.00 96.44 85 GLU A CA 1
ATOM 609 C C . GLU A 1 85 ? -0.644 2.230 -10.304 1.00 96.44 85 GLU A C 1
ATOM 611 O O . GLU A 1 85 ? -1.158 3.329 -10.091 1.00 96.44 85 GLU A O 1
ATOM 616 N N . TRP A 1 86 ? -0.699 1.235 -9.418 1.00 96.44 86 TRP A N 1
ATOM 617 C CA . TRP A 1 86 ? -1.452 1.331 -8.176 1.00 96.44 86 TRP A CA 1
ATOM 618 C C . TRP A 1 86 ? -0.707 2.150 -7.133 1.00 96.44 86 TRP A C 1
ATOM 620 O O . TRP A 1 86 ? -1.328 2.945 -6.430 1.00 96.44 86 TRP A O 1
ATOM 630 N N . ASP A 1 87 ? 0.615 2.025 -7.061 1.00 95.69 87 ASP A N 1
ATOM 631 C CA . ASP A 1 87 ? 1.442 2.834 -6.178 1.00 95.69 87 ASP A CA 1
ATOM 632 C C . ASP A 1 87 ? 1.266 4.321 -6.473 1.00 95.69 87 ASP A C 1
ATOM 634 O O . ASP A 1 87 ? 1.136 5.117 -5.545 1.00 95.69 87 ASP A O 1
ATOM 638 N N . VAL A 1 88 ? 1.197 4.682 -7.758 1.00 95.75 88 VAL A N 1
ATOM 639 C CA . VAL A 1 88 ? 0.929 6.045 -8.219 1.00 95.75 88 VAL A CA 1
ATOM 640 C C . VAL A 1 88 ? -0.528 6.437 -7.993 1.00 95.75 88 VAL A C 1
ATOM 642 O O . VAL A 1 88 ? -0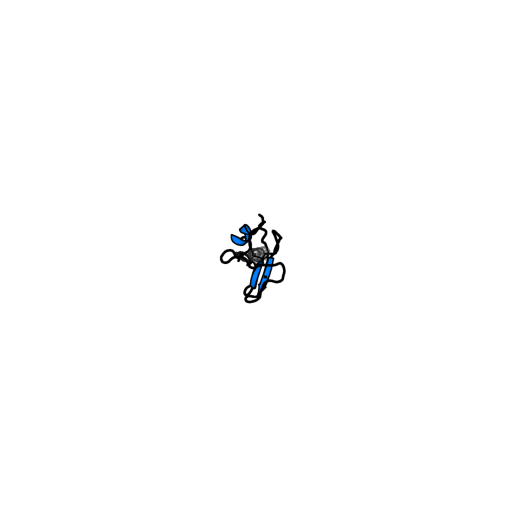.778 7.508 -7.443 1.00 95.75 88 VAL A O 1
ATOM 645 N N . TYR A 1 89 ? -1.488 5.587 -8.363 1.00 94.75 89 TYR A N 1
ATOM 646 C CA . TYR A 1 89 ? -2.920 5.864 -8.205 1.00 94.75 89 TYR A CA 1
ATOM 647 C C . TYR A 1 89 ? -3.292 6.201 -6.760 1.00 94.75 89 TYR A C 1
ATOM 649 O O . TYR A 1 89 ? -4.086 7.107 -6.511 1.00 94.75 89 TYR A O 1
ATOM 657 N N . TRP A 1 90 ? -2.709 5.483 -5.799 1.00 95.19 90 TRP A N 1
ATOM 658 C CA . TRP A 1 90 ? -3.004 5.665 -4.384 1.00 95.19 90 TRP A CA 1
ATOM 659 C C . TRP A 1 90 ? -2.313 6.878 -3.755 1.00 95.19 90 TRP A C 1
ATOM 661 O O . TRP A 1 90 ? -2.625 7.190 -2.600 1.00 95.19 90 TRP A O 1
ATOM 671 N N . ARG A 1 91 ? -1.427 7.581 -4.479 1.00 93.00 91 ARG A N 1
ATOM 672 C CA . ARG A 1 91 ? -0.823 8.840 -4.016 1.00 93.00 91 ARG A CA 1
ATOM 673 C C . ARG A 1 91 ? -1.917 9.887 -3.875 1.00 93.00 91 ARG A C 1
ATOM 675 O O . ARG A 1 91 ? -2.606 10.212 -4.833 1.00 93.00 91 ARG A O 1
ATOM 682 N N . GLY A 1 92 ? -2.087 10.410 -2.665 1.00 91.00 92 GLY A N 1
ATOM 683 C CA . GLY A 1 92 ? -3.073 11.459 -2.398 1.00 91.00 92 GLY A CA 1
ATOM 684 C C . GLY A 1 92 ? -4.499 10.955 -2.170 1.00 91.00 92 GLY A C 1
ATOM 685 O O . GLY A 1 92 ? -5.332 11.731 -1.716 1.00 91.00 92 GLY A O 1
ATOM 686 N N . LYS A 1 93 ? -4.788 9.671 -2.414 1.00 95.06 93 LYS A N 1
ATOM 687 C CA . LYS A 1 93 ? -6.091 9.082 -2.087 1.00 95.06 93 LYS A CA 1
ATOM 688 C C . LYS A 1 93 ? -6.159 8.763 -0.603 1.00 95.06 93 LYS A C 1
ATOM 690 O O . LYS A 1 93 ? -5.281 8.073 -0.088 1.00 95.06 93 LYS A O 1
ATOM 695 N N . THR A 1 94 ? -7.230 9.174 0.051 1.00 95.06 94 THR A N 1
ATOM 696 C CA . THR A 1 94 ? -7.543 8.822 1.437 1.00 95.06 94 THR A CA 1
ATOM 697 C C . THR A 1 94 ? -8.668 7.800 1.453 1.00 95.06 94 THR A C 1
ATOM 699 O O . THR A 1 94 ? -9.640 7.949 0.708 1.00 95.06 94 THR A O 1
ATOM 702 N N . VAL A 1 95 ? -8.547 6.783 2.307 1.00 94.56 95 VAL A N 1
ATOM 703 C CA . VAL A 1 95 ? -9.579 5.752 2.490 1.00 94.56 95 VAL A CA 1
ATOM 704 C C . VAL A 1 95 ? -10.181 5.777 3.891 1.00 94.56 95 VAL A C 1
ATOM 706 O O . VAL A 1 95 ? -9.519 6.216 4.832 1.00 94.56 95 VAL A O 1
ATOM 709 N N . ASP A 1 96 ? -11.422 5.317 4.022 1.00 93.94 96 ASP A N 1
ATOM 710 C CA . ASP A 1 96 ? -12.069 5.047 5.310 1.00 93.94 96 ASP A CA 1
ATOM 711 C C . ASP A 1 96 ? -11.759 3.631 5.840 1.00 93.94 96 ASP A C 1
ATOM 713 O O . ASP A 1 96 ? -11.021 2.858 5.226 1.00 93.94 96 ASP A O 1
ATOM 717 N N . GLU A 1 97 ? -12.333 3.285 6.995 1.00 92.62 97 GLU A N 1
ATOM 718 C CA . GLU A 1 97 ? -12.194 1.969 7.642 1.00 92.62 97 GLU A CA 1
ATOM 719 C C . GLU A 1 97 ? -12.783 0.812 6.821 1.00 92.62 97 GLU A C 1
ATOM 721 O O . GLU A 1 97 ? -12.433 -0.345 7.039 1.00 92.62 97 GLU A O 1
ATOM 726 N N . SER A 1 98 ? -13.662 1.110 5.863 1.00 90.06 98 SER A N 1
ATOM 727 C CA . SER A 1 98 ? -14.227 0.129 4.934 1.00 90.06 98 SER A CA 1
ATOM 728 C C . SER A 1 98 ? -13.406 0.004 3.644 1.00 90.06 98 SER A C 1
ATOM 730 O O . SER A 1 98 ? -13.737 -0.809 2.783 1.00 90.06 98 SER A O 1
ATOM 732 N N . GLY A 1 99 ? -12.336 0.793 3.492 1.00 87.94 99 GLY A N 1
ATOM 733 C CA . GLY A 1 99 ? -11.506 0.828 2.290 1.00 87.94 99 GLY A CA 1
ATOM 734 C C . GLY A 1 99 ? -12.085 1.670 1.147 1.00 87.94 99 GLY A C 1
ATOM 735 O O . GLY A 1 99 ? -11.545 1.631 0.038 1.00 87.94 99 GLY A O 1
ATOM 736 N N . ASN A 1 100 ? -13.147 2.449 1.382 1.00 91.38 100 ASN A N 1
ATOM 737 C CA . ASN A 1 100 ? -13.702 3.348 0.371 1.00 91.38 100 ASN A CA 1
ATOM 738 C C . ASN A 1 100 ? -12.854 4.609 0.256 1.00 91.38 100 ASN A C 1
ATOM 740 O O . ASN A 1 100 ? -12.374 5.140 1.254 1.00 91.38 100 ASN A O 1
ATOM 744 N N . ILE A 1 101 ? -12.725 5.141 -0.958 1.00 92.75 101 ILE A N 1
ATOM 745 C CA . ILE A 1 101 ? -12.060 6.426 -1.180 1.00 92.75 101 ILE A CA 1
ATOM 746 C C . ILE A 1 101 ? -12.973 7.546 -0.683 1.00 92.75 101 ILE A C 1
ATOM 748 O O . ILE A 1 101 ? -14.071 7.726 -1.203 1.00 92.75 101 ILE A O 1
ATOM 752 N N . VAL A 1 102 ? -12.492 8.319 0.287 1.00 93.06 102 VAL A N 1
ATOM 753 C CA . VAL A 1 102 ? -13.218 9.466 0.860 1.00 93.06 102 VAL A CA 1
ATOM 754 C C . VAL A 1 102 ? -12.653 10.813 0.423 1.00 93.06 102 VAL A C 1
ATOM 756 O O . VAL A 1 102 ? -13.313 11.836 0.572 1.00 93.06 102 VAL A O 1
ATOM 759 N N . SER A 1 103 ? -11.433 10.837 -0.117 1.00 88.50 103 SER A N 1
ATOM 760 C CA . SER A 1 103 ? -10.812 12.049 -0.654 1.00 88.50 103 SER A CA 1
ATOM 761 C C . SER A 1 103 ? -9.678 11.713 -1.624 1.00 88.50 103 SER A C 1
ATOM 763 O O . SER A 1 103 ? -9.064 10.647 -1.511 1.00 88.50 103 SER A O 1
ATOM 765 N N . GLY A 1 104 ? -9.389 12.644 -2.538 1.00 72.56 104 GLY A N 1
ATOM 766 C CA . GLY A 1 104 ? -8.194 12.666 -3.387 1.00 72.56 104 GLY A CA 1
ATOM 767 C C . GLY A 1 104 ? -8.441 12.676 -4.881 1.00 72.56 104 GLY A C 1
ATOM 768 O O . GLY A 1 104 ? -9.527 12.270 -5.348 1.00 72.56 104 GLY A O 1
#

pLDDT: mean 79.96, std 20.15, range [29.05, 98.19]

InterPro domains:
  IPR058119 SCO0607-like [NF046120] (17-102)
  IPR058119 SCO0607-like [PF28290] (18-102)

Foldseek 3Di:
DYDDDDPPDPPPPPPDDDDDDPDPDPPPVVPDPPPDFAFPEDPQWFWWDFAPDLDDIDTDGPPDADDPRTGHAPPPLGGTGCPDPNNVVSRRFHAHPVRDTPGD

Radius of gyration: 33.3 Å; chains: 1; bounding box: 113×27×51 Å

Sequence (104 aa):
MPTGRGLRTVTPVRAKTATLAAAALTAALLLGGCLGRDAVCRDGEYPAKAVGNPTGRVCVRDGQDPPAGYVRYPDGKVPKHVDDEWDVYWRGKTVDESGNIVSG

Secondary structure (DSSP, 8-state):
---------------------S-SSSSTTSS---SSPPBSS-TTEEEEEEBT-SS-EEEEETTSPPPTTEEEPPTT----BTTSHHHHHTTT-EE-TTS-EEE-

Organism: NCBI:txid1424081